Protein AF-A0A089P8Z4-F1 (afdb_monomer_lite)

Foldseek 3Di:
DDDPPFDDPVVLVVCLCVLCVVDDLVPDDPVLNVLQSQLSRVLVVVLVVVCVVCVVDDPVNSVVVSVCCSPPCSVVSSVVSVVVVVVVVVVVVVVVVVVVVVVVVVVVVVCVPPVVNVVVVVVVVVVVVVCVVVVVVVVVVVPPDDPPDPPPDDDDDD

Radius of gyration: 38.97 Å; chains: 1; bounding box: 58×36×131 Å

Secondary structure (DSSP, 8-state):
-PPTTPPPHHHHHHHHHHH-TT--STTS-HHHHHHHHHHHHHHHHHHHHHHHH-TT--HHHHHHHHHHHHHHTHHHHHHHHHHHHHHHHHHHHHHHHHHHHHHHHHHHHHHHH-HHHHHHHHHHHHHHHHHHHHHHHHHHHTT---------------

Structure (mmCIF, N/CA/C/O backbone):
data_AF-A0A089P8Z4-F1
#
_entry.id   AF-A0A089P8Z4-F1
#
loop_
_atom_site.group_PDB
_atom_site.id
_atom_site.type_symbol
_atom_site.label_atom_id
_atom_site.label_alt_id
_atom_site.label_comp_id
_atom_site.label_asym_id
_atom_site.label_entity_id
_atom_site.label_seq_id
_atom_site.pdbx_PDB_ins_code
_atom_site.Cartn_x
_atom_site.Cartn_y
_atom_site.Cartn_z
_atom_site.occupancy
_atom_site.B_iso_or_equiv
_atom_site.auth_seq_id
_atom_site.auth_comp_id
_atom_site.auth_asym_id
_atom_site.auth_atom_id
_atom_site.pdbx_PDB_model_num
ATOM 1 N N . MET A 1 1 ? -16.802 2.292 -7.473 1.00 45.25 1 MET A N 1
ATOM 2 C CA . MET A 1 1 ? -16.404 3.570 -8.102 1.00 45.25 1 MET A CA 1
ATOM 3 C C . MET A 1 1 ? -14.974 3.853 -7.678 1.00 45.25 1 MET A C 1
ATOM 5 O O . MET A 1 1 ? -14.709 3.781 -6.484 1.00 45.25 1 MET A O 1
ATOM 9 N N . ARG A 1 2 ? -14.054 4.045 -8.631 1.00 62.88 2 ARG A N 1
ATOM 10 C CA . ARG A 1 2 ? -12.659 4.405 -8.329 1.00 62.88 2 ARG A CA 1
ATOM 11 C C . ARG A 1 2 ? -12.591 5.798 -7.703 1.00 62.88 2 ARG A C 1
ATOM 13 O O . ARG A 1 2 ? -13.423 6.646 -8.014 1.00 62.88 2 ARG A O 1
ATOM 20 N N . GLU A 1 3 ? -11.625 6.010 -6.815 1.00 69.62 3 GLU A N 1
ATOM 21 C CA . GLU A 1 3 ? -11.351 7.330 -6.242 1.00 69.62 3 GLU A CA 1
ATOM 22 C C . GLU A 1 3 ? -10.819 8.276 -7.342 1.00 69.62 3 GLU A C 1
ATOM 24 O O . GLU A 1 3 ? -10.118 7.822 -8.255 1.00 69.62 3 GLU A O 1
ATOM 29 N N . PRO A 1 4 ? -11.132 9.584 -7.289 1.00 67.25 4 PRO A N 1
ATOM 30 C CA . PRO A 1 4 ? -10.600 10.552 -8.245 1.00 67.25 4 PRO A CA 1
ATOM 31 C C . PRO A 1 4 ? -9.063 10.535 -8.226 1.00 67.25 4 PRO A C 1
ATOM 33 O O . PRO A 1 4 ? -8.445 10.606 -7.164 1.00 67.25 4 PRO A O 1
ATOM 36 N N . GLY A 1 5 ? -8.446 10.416 -9.407 1.00 72.25 5 GLY A N 1
ATOM 37 C CA . GLY A 1 5 ? -6.988 10.334 -9.566 1.00 72.25 5 GLY A CA 1
ATOM 38 C C . GLY A 1 5 ? -6.403 8.916 -9.596 1.00 72.25 5 GLY A C 1
ATOM 39 O O . GLY A 1 5 ? -5.179 8.773 -9.563 1.00 72.25 5 GLY A O 1
ATOM 40 N N . GLN A 1 6 ? -7.226 7.863 -9.646 1.00 80.56 6 GLN A N 1
ATOM 41 C CA . GLN A 1 6 ? -6.757 6.506 -9.952 1.00 80.56 6 GLN A CA 1
ATOM 42 C C . GLN A 1 6 ? -6.582 6.296 -11.461 1.00 80.56 6 GLN A C 1
ATOM 44 O O . GLN A 1 6 ? -7.416 6.750 -12.245 1.00 80.56 6 GLN A O 1
ATOM 49 N N . LEU A 1 7 ? -5.520 5.589 -11.862 1.00 83.88 7 LEU A N 1
ATOM 50 C CA . LEU A 1 7 ? -5.338 5.202 -13.268 1.00 83.88 7 LEU A CA 1
ATOM 51 C C . LEU A 1 7 ? -6.398 4.171 -13.694 1.00 83.88 7 LEU A C 1
ATOM 53 O O . LEU A 1 7 ? -6.927 3.415 -12.872 1.00 83.88 7 LEU A O 1
ATOM 57 N N . GLY A 1 8 ? -6.712 4.144 -14.992 1.00 86.00 8 GLY A N 1
ATOM 58 C CA . GLY A 1 8 ? -7.634 3.163 -15.567 1.00 86.00 8 GLY A CA 1
ATOM 59 C C . GLY A 1 8 ? -7.088 1.733 -15.468 1.00 86.00 8 GLY A C 1
ATOM 60 O O . GLY A 1 8 ? -5.883 1.514 -15.597 1.00 86.00 8 GLY A O 1
ATOM 61 N N . GLU A 1 9 ? -7.969 0.745 -15.273 1.00 84.94 9 GLU A N 1
ATOM 62 C CA . GLU A 1 9 ? -7.572 -0.676 -15.179 1.00 84.94 9 GLU A CA 1
ATOM 63 C C . GLU A 1 9 ? -6.847 -1.161 -16.420 1.00 84.94 9 GLU A C 1
ATOM 65 O O . GLU A 1 9 ? -5.867 -1.889 -16.315 1.00 84.94 9 GLU A O 1
ATOM 70 N N . GLU A 1 10 ? -7.303 -0.730 -17.592 1.00 87.50 10 GLU A N 1
ATOM 71 C CA . GLU A 1 10 ? -6.698 -1.107 -18.864 1.00 87.50 10 GLU A CA 1
ATOM 72 C C . GLU A 1 10 ? -5.239 -0.651 -18.937 1.00 87.50 10 GLU A C 1
ATOM 74 O O . GLU A 1 10 ? -4.363 -1.434 -19.295 1.00 87.50 10 GLU A O 1
ATOM 79 N N . GLN A 1 11 ? -4.947 0.574 -18.492 1.00 89.12 11 GLN A N 1
ATOM 80 C CA . GLN A 1 11 ? -3.584 1.102 -18.467 1.00 89.12 11 GLN A CA 1
ATOM 81 C C . GLN A 1 11 ? -2.683 0.312 -17.510 1.00 89.12 11 GLN A C 1
ATOM 83 O O . GLN A 1 11 ? -1.522 0.052 -17.832 1.00 89.12 11 GLN A O 1
ATOM 88 N N . ILE A 1 12 ? -3.206 -0.098 -16.352 1.00 90.88 12 ILE A N 1
ATOM 89 C CA . ILE A 1 12 ? -2.470 -0.933 -15.395 1.00 90.88 12 ILE A CA 1
ATOM 90 C C . ILE A 1 12 ? -2.217 -2.316 -16.001 1.00 90.88 12 ILE A C 1
ATOM 92 O O . ILE A 1 12 ? -1.072 -2.767 -16.030 1.00 90.88 12 ILE A O 1
ATOM 96 N N . ASN A 1 13 ? -3.255 -2.948 -16.558 1.00 91.50 13 ASN A N 1
ATOM 97 C CA . ASN A 1 13 ? -3.189 -4.275 -17.168 1.00 91.50 13 ASN A CA 1
ATOM 98 C C . ASN A 1 13 ? -2.148 -4.333 -18.296 1.00 91.50 13 ASN A C 1
ATOM 100 O O . ASN A 1 13 ? -1.342 -5.262 -18.330 1.00 91.50 13 ASN A O 1
ATOM 104 N N . LEU A 1 14 ? -2.108 -3.312 -19.159 1.00 92.31 14 LEU A N 1
ATOM 105 C CA . LEU A 1 14 ? -1.127 -3.197 -20.244 1.00 92.31 14 LEU A CA 1
ATOM 106 C C . LEU A 1 14 ? 0.322 -3.099 -19.738 1.00 92.31 14 LEU A C 1
ATOM 108 O O . LEU A 1 14 ? 1.244 -3.542 -20.418 1.00 92.31 14 LEU A O 1
ATOM 112 N N . ASN A 1 15 ? 0.542 -2.544 -18.542 1.00 92.06 15 ASN A N 1
ATOM 113 C CA . ASN A 1 15 ? 1.879 -2.334 -17.977 1.00 92.06 15 ASN A CA 1
ATOM 114 C C . ASN A 1 15 ? 2.307 -3.413 -16.967 1.00 92.06 15 ASN A C 1
ATOM 116 O O . ASN A 1 15 ? 3.429 -3.366 -16.462 1.00 92.06 15 ASN A O 1
ATOM 120 N N . ARG A 1 16 ? 1.472 -4.422 -16.693 1.00 92.75 16 ARG A N 1
ATOM 121 C CA . ARG A 1 16 ? 1.796 -5.523 -15.767 1.00 92.75 16 ARG A CA 1
ATOM 122 C C . ARG A 1 16 ? 3.088 -6.246 -16.134 1.00 92.75 16 ARG A C 1
ATOM 124 O O . ARG A 1 16 ? 3.990 -6.356 -15.306 1.00 92.75 16 ARG A O 1
ATOM 131 N N . ALA A 1 17 ? 3.200 -6.673 -17.391 1.00 91.19 17 ALA A N 1
ATOM 132 C CA . ALA A 1 17 ? 4.363 -7.404 -17.896 1.00 91.19 17 ALA A CA 1
ATOM 133 C C . ALA A 1 17 ? 5.646 -6.552 -17.926 1.00 91.19 17 ALA A C 1
ATOM 135 O O . ALA A 1 17 ? 6.745 -7.093 -17.888 1.00 91.19 17 ALA A O 1
ATOM 136 N N . ARG A 1 18 ? 5.519 -5.218 -17.948 1.00 90.69 18 ARG A N 1
ATOM 137 C CA . ARG A 1 18 ? 6.652 -4.282 -17.951 1.00 90.69 18 ARG A CA 1
ATOM 138 C C . ARG A 1 18 ? 7.357 -4.222 -16.593 1.00 90.69 18 ARG A C 1
ATOM 140 O O . ARG A 1 18 ? 8.581 -4.195 -16.541 1.00 90.69 18 ARG A O 1
ATOM 147 N N . PHE A 1 19 ? 6.593 -4.236 -15.496 1.00 91.12 19 PHE A N 1
ATOM 148 C CA . PHE A 1 19 ? 7.133 -4.143 -14.129 1.00 91.12 19 PHE A CA 1
ATOM 149 C C . PHE A 1 19 ? 7.248 -5.496 -13.410 1.00 91.12 19 PHE A C 1
ATOM 151 O O . PHE A 1 19 ? 8.066 -5.645 -12.497 1.00 91.12 19 PHE A O 1
ATOM 158 N N . TYR A 1 20 ? 6.445 -6.484 -13.811 1.00 93.19 20 TYR A N 1
ATOM 159 C CA . TYR A 1 20 ? 6.427 -7.845 -13.267 1.00 93.19 20 TYR A CA 1
ATOM 160 C C . TYR A 1 20 ? 6.484 -8.893 -14.394 1.00 93.19 20 TYR A C 1
ATOM 162 O O . TYR A 1 20 ? 5.538 -9.671 -14.547 1.00 93.19 20 TYR A O 1
ATOM 170 N N . PRO A 1 21 ? 7.558 -8.919 -15.205 1.00 91.94 21 PRO A N 1
ATOM 171 C CA . PRO A 1 21 ? 7.718 -9.924 -16.257 1.00 91.94 21 PRO A CA 1
ATOM 172 C C . PRO A 1 21 ? 7.859 -11.345 -15.700 1.00 91.94 21 PRO A C 1
ATOM 174 O O . PRO A 1 21 ? 7.514 -12.310 -16.370 1.00 91.94 21 PRO A O 1
ATOM 177 N N . GLU A 1 22 ? 8.362 -11.487 -14.474 1.00 90.88 22 GLU A N 1
ATOM 178 C CA . GLU A 1 22 ? 8.610 -12.784 -13.841 1.00 90.88 22 GLU A CA 1
ATOM 179 C C . GLU A 1 22 ? 7.360 -13.444 -13.240 1.00 90.88 22 GLU A C 1
ATOM 181 O O . GLU A 1 22 ? 7.449 -14.530 -12.671 1.00 90.88 22 GLU A O 1
ATOM 186 N N . LEU A 1 23 ? 6.208 -12.774 -13.303 1.00 92.00 23 LEU A N 1
ATOM 187 C CA . LEU A 1 23 ? 5.019 -13.142 -12.552 1.00 92.00 23 LEU A CA 1
ATOM 188 C C . LEU A 1 23 ? 3.906 -13.648 -13.466 1.00 92.00 23 LEU A C 1
ATOM 190 O O . LEU A 1 23 ? 3.476 -12.943 -14.378 1.00 92.00 23 LEU A O 1
ATOM 194 N N . ASP A 1 24 ? 3.360 -14.820 -13.147 1.00 92.69 24 ASP A N 1
ATOM 195 C CA . ASP A 1 24 ? 2.106 -15.267 -13.744 1.00 92.69 24 ASP A CA 1
ATOM 196 C C . ASP A 1 24 ? 0.916 -14.684 -12.971 1.00 92.69 24 ASP A C 1
ATOM 198 O O . ASP A 1 24 ? 0.658 -15.021 -11.814 1.00 92.69 24 ASP A O 1
ATOM 202 N N . TRP A 1 25 ? 0.192 -13.780 -13.625 1.00 90.31 25 TRP A N 1
ATOM 203 C CA . TRP A 1 25 ? -0.924 -13.047 -13.036 1.00 90.31 25 TRP A CA 1
ATOM 204 C C . TRP A 1 25 ? -2.175 -13.900 -12.817 1.00 90.31 25 TRP A C 1
ATOM 206 O O . TRP A 1 25 ? -3.025 -13.523 -12.008 1.00 90.31 25 TRP A O 1
ATOM 216 N N . THR A 1 26 ? -2.286 -15.040 -13.502 1.00 89.62 26 THR A N 1
ATOM 217 C CA . THR A 1 26 ? -3.450 -15.932 -13.406 1.00 89.62 26 THR A CA 1
ATOM 218 C C . THR A 1 26 ? -3.462 -16.733 -12.104 1.00 89.62 26 THR A C 1
ATOM 220 O O . THR A 1 26 ? -4.529 -16.971 -11.542 1.00 89.62 26 THR A O 1
ATOM 223 N N . PHE A 1 27 ? -2.284 -17.065 -11.568 1.00 91.44 27 PHE A N 1
ATOM 224 C CA . PHE A 1 27 ? -2.133 -17.841 -10.331 1.00 91.44 27 PHE A CA 1
ATOM 225 C C . PHE A 1 27 ? -2.048 -16.982 -9.059 1.00 91.44 27 PHE A C 1
ATOM 227 O O . PHE A 1 27 ? -1.879 -17.510 -7.959 1.00 91.44 27 PHE A O 1
ATOM 234 N N . LEU A 1 28 ? -2.164 -15.656 -9.172 1.00 92.31 28 LEU A N 1
ATOM 235 C CA . LEU A 1 28 ? -2.110 -14.764 -8.015 1.00 92.31 28 LEU A CA 1
ATOM 236 C C . LEU A 1 28 ? -3.405 -14.777 -7.217 1.00 92.31 28 LEU A C 1
ATOM 238 O O . LEU A 1 28 ? -4.493 -14.630 -7.777 1.00 92.31 28 LEU A O 1
ATOM 242 N N . ARG A 1 29 ? -3.261 -14.790 -5.889 1.00 94.62 29 ARG A N 1
ATOM 243 C CA . ARG A 1 29 ? -4.351 -14.459 -4.964 1.00 94.62 29 ARG A CA 1
ATOM 244 C C . ARG A 1 29 ? -4.843 -13.038 -5.228 1.00 94.62 29 ARG A C 1
ATOM 246 O O . ARG A 1 29 ? -4.035 -12.150 -5.505 1.00 94.62 29 ARG A O 1
ATOM 253 N N . ASP A 1 30 ? -6.142 -12.809 -5.079 1.00 91.81 30 ASP A N 1
ATOM 254 C CA . ASP A 1 30 ? -6.750 -11.509 -5.383 1.00 91.81 30 ASP A CA 1
ATOM 255 C C . ASP A 1 30 ? -6.146 -10.371 -4.546 1.00 91.81 30 ASP A C 1
ATOM 257 O O . ASP A 1 30 ? -5.850 -9.305 -5.078 1.00 91.81 30 ASP A O 1
ATOM 261 N N . GLU A 1 31 ? -5.856 -10.611 -3.263 1.00 90.19 31 GLU A N 1
ATOM 262 C CA . GLU A 1 31 ? -5.201 -9.621 -2.395 1.00 90.19 31 GLU A CA 1
ATOM 263 C C . GLU A 1 31 ? -3.811 -9.220 -2.908 1.00 90.19 31 GLU A C 1
ATOM 265 O O . GLU A 1 31 ? -3.479 -8.035 -2.979 1.00 90.19 31 GLU A O 1
ATOM 270 N N . GLU A 1 32 ? -2.997 -10.199 -3.312 1.00 93.31 32 GLU A N 1
ATOM 271 C CA . GLU A 1 32 ? -1.667 -9.937 -3.866 1.00 93.31 32 GLU A CA 1
ATOM 272 C C . GLU A 1 32 ? -1.749 -9.230 -5.214 1.00 93.31 32 GLU A C 1
ATOM 274 O O . GLU A 1 32 ? -0.946 -8.340 -5.495 1.00 93.31 32 GLU A O 1
ATOM 279 N N . ARG A 1 33 ? -2.724 -9.614 -6.041 1.00 93.38 33 ARG A N 1
ATOM 280 C CA . ARG A 1 33 ? -2.970 -9.005 -7.346 1.00 93.38 33 ARG A CA 1
ATOM 281 C C . ARG A 1 33 ? -3.308 -7.528 -7.197 1.00 93.38 33 ARG A C 1
ATOM 283 O O . ARG A 1 33 ? -2.678 -6.705 -7.849 1.00 93.38 33 ARG A O 1
ATOM 290 N N . VAL A 1 34 ? -4.209 -7.188 -6.274 1.00 92.38 34 VAL A N 1
ATOM 291 C CA . VAL A 1 34 ? -4.594 -5.798 -5.985 1.00 92.38 34 VAL A CA 1
ATOM 292 C C . VAL A 1 34 ? -3.404 -4.979 -5.487 1.00 92.38 34 VAL A C 1
ATOM 294 O O . VAL A 1 34 ? -3.224 -3.840 -5.916 1.00 92.38 34 VAL A O 1
ATOM 297 N N . ILE A 1 35 ? -2.558 -5.541 -4.615 1.00 93.81 35 ILE A N 1
ATOM 298 C CA . ILE A 1 35 ? -1.350 -4.849 -4.136 1.00 93.81 35 ILE A CA 1
ATOM 299 C C . ILE A 1 35 ? -0.374 -4.595 -5.288 1.00 93.81 35 ILE A C 1
ATOM 301 O O . ILE A 1 35 ? 0.164 -3.493 -5.395 1.00 93.81 35 ILE A O 1
ATOM 305 N N . LYS A 1 36 ? -0.150 -5.587 -6.155 1.00 94.31 36 LYS A N 1
ATOM 306 C CA . LYS A 1 36 ? 0.774 -5.469 -7.292 1.00 94.31 36 LYS A CA 1
ATOM 307 C C . LYS A 1 36 ? 0.242 -4.529 -8.372 1.00 94.31 36 LYS A C 1
ATOM 309 O O . LYS A 1 36 ? 1.011 -3.721 -8.881 1.00 94.31 36 LYS A O 1
ATOM 314 N N . ASP A 1 37 ? -1.057 -4.546 -8.656 1.00 94.38 37 ASP A N 1
ATOM 315 C CA . ASP A 1 37 ? -1.704 -3.583 -9.555 1.00 94.38 37 ASP A CA 1
ATOM 316 C C . ASP A 1 37 ? -1.572 -2.149 -9.035 1.00 94.38 37 ASP A C 1
ATOM 318 O O . ASP A 1 37 ? -1.170 -1.246 -9.768 1.00 94.38 37 ASP A O 1
ATOM 322 N N . ALA A 1 38 ? -1.824 -1.937 -7.743 1.00 93.44 38 ALA A N 1
ATOM 323 C CA . ALA A 1 38 ? -1.618 -0.638 -7.114 1.00 93.44 38 ALA A CA 1
ATOM 324 C C . ALA A 1 38 ? -0.130 -0.239 -7.060 1.00 93.44 38 ALA A C 1
ATOM 326 O O . ALA A 1 38 ? 0.194 0.945 -7.140 1.00 93.44 38 ALA A O 1
ATOM 327 N N . ALA A 1 39 ? 0.799 -1.195 -6.969 1.00 94.69 39 ALA A N 1
ATOM 328 C CA . ALA A 1 39 ? 2.227 -0.909 -7.089 1.00 94.69 39 ALA A CA 1
ATOM 329 C C . ALA A 1 39 ? 2.595 -0.464 -8.515 1.00 94.69 39 ALA A C 1
ATOM 331 O O . ALA A 1 39 ? 3.314 0.523 -8.662 1.00 94.69 39 ALA A O 1
ATOM 332 N N . VAL A 1 40 ? 2.061 -1.117 -9.556 1.00 94.75 40 VAL A N 1
ATOM 333 C CA . VAL A 1 40 ? 2.197 -0.685 -10.964 1.00 94.75 40 VAL A CA 1
ATOM 334 C C . VAL A 1 40 ? 1.651 0.729 -11.154 1.00 94.75 40 VAL A C 1
ATOM 336 O O . VAL A 1 40 ? 2.313 1.569 -11.761 1.00 94.75 40 VAL A O 1
ATOM 339 N N . GLU A 1 41 ? 0.488 1.033 -10.580 1.00 94.25 41 GLU A N 1
ATOM 340 C CA . GLU A 1 41 ? -0.072 2.384 -10.603 1.00 94.25 41 GLU A CA 1
ATOM 341 C C . GLU A 1 41 ? 0.889 3.413 -9.980 1.00 94.25 41 GLU A C 1
ATOM 343 O O . GLU A 1 41 ? 1.112 4.485 -10.545 1.00 94.25 41 GLU A O 1
ATOM 348 N N . MET A 1 42 ? 1.517 3.076 -8.849 1.00 93.44 42 MET A N 1
ATOM 349 C CA . MET A 1 42 ? 2.507 3.942 -8.201 1.00 93.44 42 MET A CA 1
ATOM 350 C C . MET A 1 42 ? 3.766 4.148 -9.040 1.00 93.44 42 MET A C 1
ATOM 352 O O . MET A 1 42 ? 4.297 5.260 -9.070 1.00 93.44 42 MET A O 1
ATOM 356 N N . PHE A 1 43 ? 4.233 3.117 -9.743 1.00 93.81 43 PHE A N 1
ATOM 357 C CA . PHE A 1 43 ? 5.345 3.245 -10.682 1.00 93.81 43 PHE A CA 1
ATOM 358 C C . PHE A 1 43 ? 5.025 4.232 -11.802 1.00 93.81 43 PHE A C 1
ATOM 360 O O . PHE A 1 43 ? 5.796 5.162 -12.033 1.00 93.81 43 PHE A O 1
ATOM 367 N N . LEU A 1 44 ? 3.870 4.067 -12.451 1.00 93.62 44 LEU A N 1
ATOM 368 C CA . LEU A 1 44 ? 3.436 4.934 -13.546 1.00 93.62 44 LEU A CA 1
ATOM 369 C C . LEU A 1 44 ? 3.303 6.389 -13.089 1.00 93.62 44 LEU A C 1
ATOM 371 O O . LEU A 1 44 ? 3.876 7.279 -13.714 1.00 93.62 44 LEU A O 1
ATOM 375 N N . LYS A 1 45 ? 2.655 6.621 -11.943 1.00 93.06 45 LYS A N 1
ATOM 376 C CA . LYS A 1 45 ? 2.535 7.958 -11.342 1.00 93.06 45 LYS A CA 1
ATOM 377 C C . LYS A 1 45 ? 3.888 8.574 -11.015 1.00 93.06 45 LYS A C 1
ATOM 379 O O . LYS A 1 45 ? 4.092 9.768 -11.208 1.00 93.06 45 LYS A O 1
ATOM 384 N N . THR A 1 46 ? 4.829 7.771 -10.523 1.00 93.75 46 THR A N 1
ATOM 385 C CA . THR A 1 46 ? 6.172 8.266 -10.204 1.00 93.75 46 THR A CA 1
ATOM 386 C C . THR A 1 46 ? 6.927 8.661 -11.473 1.00 93.75 46 THR A C 1
ATOM 388 O O . THR A 1 46 ? 7.597 9.690 -11.477 1.00 93.75 46 THR A O 1
ATOM 391 N N . LEU A 1 47 ? 6.808 7.891 -12.558 1.00 92.94 47 LEU A N 1
ATOM 392 C CA . LEU A 1 47 ? 7.426 8.233 -13.843 1.00 92.94 47 LEU A CA 1
ATOM 393 C C . LEU A 1 47 ? 6.818 9.495 -14.458 1.00 92.94 47 LEU A C 1
ATOM 395 O O . LEU A 1 47 ? 7.563 10.353 -14.924 1.00 92.94 47 LEU A O 1
ATOM 399 N N . GLU A 1 48 ? 5.494 9.640 -14.408 1.00 92.06 48 GLU A N 1
ATOM 400 C CA . GLU A 1 48 ? 4.794 10.852 -14.845 1.00 92.06 48 GLU A CA 1
ATOM 401 C C . GLU A 1 48 ? 5.265 12.082 -14.053 1.00 92.06 48 GLU A C 1
ATOM 403 O O . GLU A 1 48 ? 5.588 13.122 -14.632 1.00 92.06 48 GLU A O 1
ATOM 408 N N . LEU A 1 49 ? 5.413 11.940 -12.733 1.00 93.81 49 LEU A N 1
ATOM 409 C CA . LEU A 1 49 ? 5.913 12.999 -11.860 1.00 93.81 49 LEU A CA 1
ATOM 410 C C . LEU A 1 49 ? 7.355 13.398 -12.209 1.00 93.81 49 LEU A C 1
ATOM 412 O O . LEU A 1 49 ? 7.658 14.582 -12.338 1.00 93.81 49 LEU A O 1
ATOM 416 N N . ILE A 1 50 ? 8.242 12.417 -12.404 1.00 92.81 50 ILE A N 1
ATOM 417 C CA . ILE A 1 50 ? 9.636 12.661 -12.804 1.00 92.81 50 ILE A CA 1
ATOM 418 C C . ILE A 1 50 ? 9.689 13.365 -14.161 1.00 92.81 50 ILE A C 1
ATOM 420 O O . ILE A 1 50 ? 10.416 14.346 -14.304 1.00 92.81 50 ILE A O 1
ATOM 424 N N . SER A 1 51 ? 8.895 12.908 -15.132 1.00 90.44 51 SER A N 1
ATOM 425 C CA . SER A 1 51 ? 8.808 13.536 -16.452 1.00 90.44 51 SER A CA 1
ATOM 426 C C . SER A 1 51 ? 8.311 14.980 -16.366 1.00 90.44 51 SER A C 1
ATOM 428 O O . SER A 1 51 ? 8.780 15.831 -17.117 1.00 90.44 51 SER A O 1
ATOM 430 N N . THR A 1 52 ? 7.391 15.267 -15.443 1.00 93.25 52 THR A N 1
ATOM 431 C CA . THR A 1 52 ? 6.842 16.614 -15.232 1.00 93.25 52 THR A CA 1
ATOM 432 C C . THR A 1 52 ? 7.886 17.563 -14.638 1.00 93.25 52 THR A C 1
ATOM 434 O O . THR A 1 52 ? 8.001 18.705 -15.075 1.00 93.25 52 THR A O 1
ATOM 437 N N . PHE A 1 53 ? 8.677 17.104 -13.662 1.00 94.44 53 PHE A N 1
ATOM 438 C CA . PHE A 1 53 ? 9.692 17.938 -13.001 1.00 94.44 53 PHE A CA 1
ATOM 439 C C . PHE A 1 53 ? 11.016 18.049 -13.764 1.00 94.44 53 PHE A C 1
ATOM 441 O O . PHE A 1 53 ? 11.798 18.964 -13.506 1.00 94.44 53 PHE A O 1
ATOM 448 N N . HIS A 1 54 ? 11.279 17.146 -14.707 1.00 92.56 54 HIS A N 1
ATOM 449 C CA . HIS A 1 54 ? 12.513 17.122 -15.487 1.00 92.56 54 HIS A CA 1
ATOM 450 C C . HIS A 1 54 ? 12.213 17.027 -16.993 1.00 92.56 54 HIS A C 1
ATOM 452 O O . HIS A 1 54 ? 12.520 16.010 -17.621 1.00 92.56 54 HIS A O 1
ATOM 458 N N . PRO A 1 55 ? 11.667 18.095 -17.607 1.00 90.38 55 PRO A N 1
ATOM 459 C CA . PRO A 1 55 ? 11.238 18.082 -19.011 1.00 90.38 55 PRO A CA 1
ATOM 460 C C . PRO A 1 55 ? 12.390 17.898 -20.012 1.00 90.38 55 PRO A C 1
ATOM 462 O O . PRO A 1 55 ? 12.160 17.566 -21.169 1.00 90.38 55 PRO A O 1
ATOM 465 N N . HIS A 1 56 ? 13.638 18.102 -19.583 1.00 92.25 56 HIS A N 1
ATOM 466 C CA . HIS A 1 56 ? 14.832 17.932 -20.415 1.00 92.25 56 HIS A CA 1
ATOM 467 C C . HIS A 1 56 ? 15.361 16.487 -20.453 1.00 92.25 56 HIS A C 1
ATOM 469 O O . HIS A 1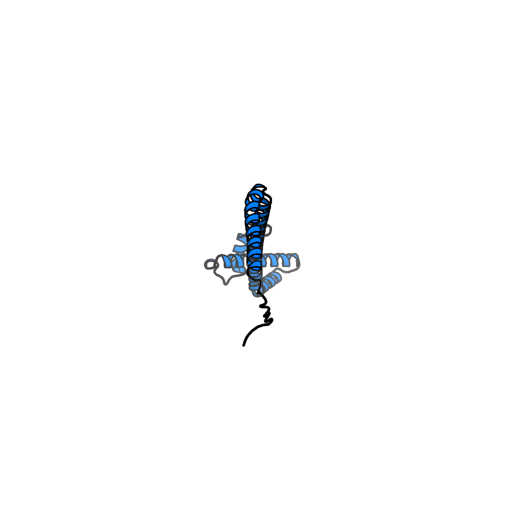 56 ? 16.359 16.224 -21.124 1.00 92.25 56 HIS A O 1
ATOM 475 N N . LEU A 1 57 ? 14.739 15.551 -19.722 1.00 90.00 57 LEU A N 1
ATOM 476 C CA . LEU A 1 57 ? 15.128 14.141 -19.756 1.00 90.00 57 LEU A CA 1
ATOM 477 C C . LEU A 1 57 ? 14.899 13.560 -21.151 1.00 90.00 57 LEU A C 1
ATOM 479 O O . LEU A 1 57 ? 13.796 13.591 -21.693 1.00 90.00 57 LEU A O 1
ATOM 483 N N . THR A 1 58 ? 15.943 12.956 -21.711 1.00 91.88 58 THR A N 1
ATOM 484 C CA . THR A 1 58 ? 15.809 12.182 -22.948 1.00 91.88 58 THR A CA 1
ATOM 485 C C . THR A 1 58 ? 15.047 10.884 -22.663 1.00 91.88 58 THR A C 1
ATOM 487 O O . THR A 1 58 ? 15.202 10.296 -21.591 1.00 91.88 58 THR A O 1
ATOM 490 N N . ALA A 1 59 ? 14.289 10.369 -23.637 1.00 89.12 59 ALA A N 1
ATOM 491 C CA . ALA A 1 59 ? 13.539 9.114 -23.498 1.00 89.12 59 ALA A CA 1
ATOM 492 C C . ALA A 1 59 ? 14.405 7.939 -22.993 1.00 89.12 59 ALA A C 1
ATOM 494 O O . ALA A 1 59 ? 13.974 7.173 -22.135 1.00 89.12 59 ALA A O 1
ATOM 495 N N . GLY A 1 60 ? 15.661 7.838 -23.447 1.00 92.31 60 GLY A N 1
ATOM 496 C CA . GLY A 1 60 ? 16.605 6.822 -22.965 1.00 92.31 60 GLY A CA 1
ATOM 497 C C . GLY A 1 60 ? 16.962 6.958 -21.479 1.00 92.31 60 GLY A C 1
ATOM 498 O O . GLY A 1 60 ? 17.078 5.957 -20.778 1.00 92.31 60 GLY A O 1
ATOM 499 N N . GLN A 1 61 ? 17.073 8.186 -20.965 1.00 92.62 61 GLN A N 1
ATOM 500 C CA . GLN A 1 61 ? 17.320 8.422 -19.539 1.00 92.62 61 GLN A CA 1
ATOM 501 C C . GLN A 1 61 ? 16.096 8.049 -18.698 1.00 92.62 61 GLN A C 1
ATOM 503 O O . GLN A 1 61 ? 16.245 7.492 -17.613 1.00 92.62 61 GLN A O 1
ATOM 508 N N . LEU A 1 62 ? 14.889 8.309 -19.208 1.00 92.88 62 LEU A N 1
ATOM 509 C CA . LEU A 1 62 ? 13.650 7.929 -18.532 1.00 92.88 62 LEU A CA 1
ATOM 510 C C . LEU A 1 62 ? 13.490 6.402 -18.452 1.00 92.88 62 LEU A C 1
ATOM 512 O O . LEU A 1 62 ? 13.127 5.888 -17.395 1.00 92.88 62 LEU A O 1
ATOM 516 N N . LEU A 1 63 ? 13.838 5.676 -19.519 1.00 92.12 63 LEU A N 1
ATOM 517 C CA . LEU A 1 63 ? 13.871 4.207 -19.521 1.00 92.12 63 LEU A CA 1
ATOM 518 C C . LEU A 1 63 ? 14.880 3.647 -18.509 1.00 92.12 63 LEU A C 1
ATOM 520 O O . LEU A 1 63 ? 14.602 2.667 -17.819 1.00 92.12 63 LEU A O 1
ATOM 524 N N . GLU A 1 64 ? 16.044 4.283 -18.374 1.00 94.00 64 GLU A N 1
ATOM 525 C CA . GLU A 1 64 ? 17.039 3.881 -17.377 1.00 94.00 64 GLU A CA 1
ATOM 526 C C . GLU A 1 64 ? 16.525 4.102 -15.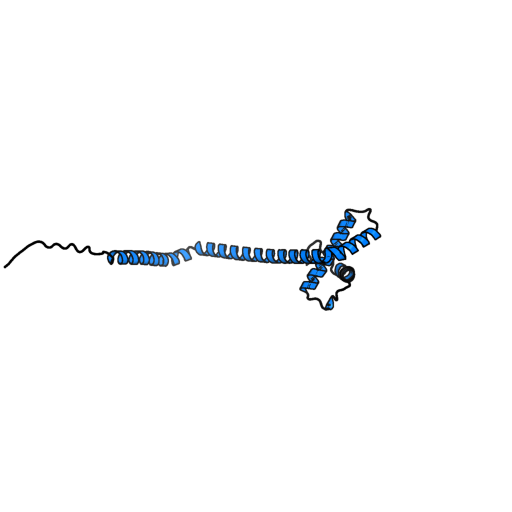946 1.00 94.00 64 GLU A C 1
ATOM 528 O O . GLU A 1 64 ? 16.695 3.248 -15.071 1.00 94.00 64 GLU A O 1
ATOM 533 N N . VAL A 1 65 ? 15.857 5.234 -15.699 1.00 93.25 65 VAL A N 1
ATOM 534 C CA . VAL A 1 65 ? 15.216 5.536 -14.410 1.00 93.25 65 VAL A CA 1
ATOM 535 C C . VAL A 1 65 ? 14.140 4.509 -14.095 1.00 93.25 65 VAL A C 1
ATOM 537 O O . VAL A 1 65 ? 14.128 3.964 -12.993 1.00 93.25 65 VAL A O 1
ATOM 540 N N . GLU A 1 66 ? 13.271 4.209 -15.054 1.00 93.38 66 GLU A N 1
ATOM 541 C CA . GLU A 1 66 ? 12.252 3.178 -14.922 1.00 93.38 66 GLU A CA 1
ATOM 542 C C . GLU A 1 66 ? 12.865 1.826 -14.567 1.00 93.38 66 GLU A C 1
ATOM 544 O O . GLU A 1 66 ? 12.457 1.221 -13.576 1.00 93.38 66 GLU A O 1
ATOM 549 N N . ARG A 1 67 ? 13.874 1.370 -15.315 1.00 92.56 67 ARG A N 1
ATOM 550 C CA . ARG A 1 67 ? 14.556 0.100 -15.049 1.00 92.56 67 ARG A CA 1
ATOM 551 C C . ARG A 1 67 ? 15.131 0.074 -13.635 1.00 92.56 67 ARG A C 1
ATOM 553 O O . ARG A 1 67 ? 14.918 -0.883 -12.888 1.00 92.56 67 ARG A O 1
ATOM 560 N N . LYS A 1 68 ? 15.835 1.136 -13.231 1.00 94.00 68 LYS A N 1
ATOM 561 C CA . LYS A 1 68 ? 16.389 1.258 -11.873 1.00 94.00 68 LYS A CA 1
ATOM 562 C C . LYS A 1 68 ? 15.294 1.245 -10.815 1.00 94.00 68 LYS A C 1
ATOM 564 O O . LYS A 1 68 ? 15.467 0.635 -9.758 1.00 94.00 68 LYS A O 1
ATOM 569 N N . MET A 1 69 ? 14.165 1.886 -11.084 1.00 92.62 69 MET A N 1
ATOM 570 C CA . MET A 1 69 ? 13.027 1.928 -10.177 1.00 92.62 69 MET A CA 1
ATOM 571 C C . MET A 1 69 ? 12.375 0.547 -10.051 1.00 92.62 69 MET A C 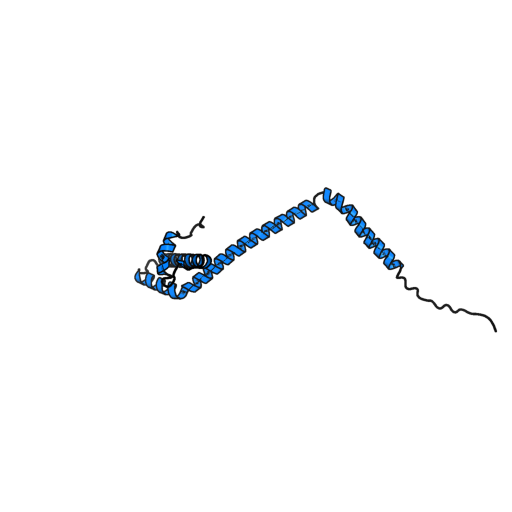1
ATOM 573 O O . MET A 1 69 ? 12.160 0.084 -8.931 1.00 92.62 69 MET A O 1
ATOM 577 N N . ALA A 1 70 ? 12.124 -0.137 -11.168 1.00 89.50 70 ALA A N 1
ATOM 578 C CA . ALA A 1 70 ? 11.537 -1.474 -11.213 1.00 89.50 70 ALA A CA 1
ATOM 579 C C . ALA A 1 70 ? 12.385 -2.505 -10.453 1.00 89.50 70 ALA A C 1
ATOM 581 O O . ALA A 1 70 ? 11.845 -3.402 -9.816 1.00 89.50 70 ALA A O 1
ATOM 582 N N . VAL A 1 71 ? 13.711 -2.353 -10.438 1.00 90.00 71 VAL A N 1
ATOM 583 C CA . VAL A 1 71 ? 14.594 -3.244 -9.671 1.00 90.00 71 VAL A CA 1
ATOM 584 C C . VAL A 1 71 ? 14.662 -2.847 -8.193 1.00 90.00 71 VAL A C 1
ATOM 586 O O . VAL A 1 71 ? 14.502 -3.686 -7.309 1.00 90.00 71 VAL A O 1
ATOM 589 N N . THR A 1 72 ? 14.893 -1.568 -7.890 1.00 92.56 72 THR A N 1
ATOM 590 C CA . THR A 1 72 ? 15.232 -1.139 -6.518 1.00 92.56 72 THR A CA 1
ATOM 591 C C . THR A 1 72 ? 14.022 -0.767 -5.661 1.00 92.56 72 THR A C 1
ATOM 593 O O . THR A 1 72 ? 14.052 -0.925 -4.438 1.00 92.56 72 THR A O 1
ATOM 596 N N . LYS A 1 73 ? 12.945 -0.255 -6.267 1.00 93.06 73 LYS A N 1
ATOM 597 C CA . LYS A 1 73 ? 11.787 0.312 -5.554 1.00 93.06 73 LYS A CA 1
ATOM 598 C C . LYS A 1 73 ? 10.555 -0.578 -5.548 1.00 93.06 73 LYS A C 1
ATOM 600 O O . LYS A 1 73 ? 9.685 -0.342 -4.719 1.00 93.06 73 LYS A O 1
ATOM 605 N N . LYS A 1 74 ? 10.512 -1.644 -6.344 1.00 92.81 74 LYS A N 1
ATOM 606 C CA . LYS A 1 74 ? 9.382 -2.591 -6.430 1.00 92.81 74 LYS A CA 1
ATOM 607 C C . LYS A 1 74 ? 8.838 -3.054 -5.089 1.00 92.81 74 LYS A C 1
ATOM 609 O O . LYS A 1 74 ? 7.718 -2.712 -4.723 1.00 92.81 74 LYS A O 1
ATOM 614 N N . LYS A 1 75 ? 9.679 -3.688 -4.274 1.00 93.31 75 LYS A N 1
ATOM 615 C CA . LYS A 1 75 ? 9.290 -4.146 -2.930 1.00 93.31 75 LYS A CA 1
ATOM 616 C C . LYS A 1 75 ? 8.936 -2.998 -1.979 1.00 93.31 75 LYS A C 1
ATOM 618 O O . LYS A 1 75 ? 8.174 -3.177 -1.031 1.00 93.31 75 LYS A O 1
ATOM 623 N N . SER A 1 76 ? 9.513 -1.818 -2.200 1.00 93.69 76 SER A N 1
ATOM 624 C CA . SER A 1 76 ? 9.226 -0.637 -1.382 1.00 93.69 76 SER A CA 1
ATOM 625 C C . SER A 1 76 ? 7.835 -0.090 -1.689 1.00 93.69 76 SER A C 1
ATOM 627 O O . SER A 1 76 ? 7.098 0.228 -0.757 1.00 93.69 76 SER A O 1
ATOM 629 N N . PHE A 1 77 ? 7.457 -0.037 -2.968 1.00 94.50 77 PHE A N 1
ATOM 630 C CA . PHE A 1 77 ? 6.118 0.358 -3.384 1.00 94.50 77 PHE A CA 1
ATOM 631 C C . PHE A 1 77 ? 5.067 -0.648 -2.941 1.00 94.50 77 PHE A C 1
ATOM 633 O O . PHE A 1 77 ? 4.083 -0.224 -2.352 1.00 94.50 77 PHE A O 1
ATOM 640 N N . GLU A 1 78 ? 5.303 -1.953 -3.085 1.00 95.06 78 GLU A N 1
ATOM 641 C CA . GLU A 1 78 ? 4.382 -2.977 -2.567 1.00 95.06 78 GLU A CA 1
ATOM 642 C C . GLU A 1 78 ? 4.106 -2.796 -1.069 1.00 95.06 78 GLU A C 1
ATOM 644 O O . GLU A 1 78 ? 2.955 -2.688 -0.653 1.00 95.06 78 GLU A O 1
ATOM 649 N N . ARG A 1 79 ? 5.162 -2.662 -0.254 1.00 96.19 79 ARG A N 1
ATOM 650 C CA . ARG A 1 79 ? 5.027 -2.428 1.195 1.00 96.19 79 ARG A CA 1
ATOM 651 C C . ARG A 1 79 ? 4.301 -1.127 1.513 1.00 96.19 79 ARG A C 1
ATOM 653 O O . ARG A 1 79 ? 3.552 -1.051 2.487 1.00 96.19 79 ARG A O 1
ATOM 660 N N . TRP A 1 80 ? 4.561 -0.078 0.738 1.00 95.50 80 TRP A N 1
ATOM 661 C CA . TRP A 1 80 ? 3.908 1.213 0.922 1.00 95.50 80 TRP A CA 1
ATOM 662 C C . TRP A 1 80 ? 2.416 1.133 0.587 1.00 95.50 80 TRP A C 1
ATOM 664 O O . TRP A 1 80 ? 1.593 1.597 1.377 1.00 95.50 80 TRP A O 1
ATOM 674 N N . VAL A 1 81 ? 2.070 0.482 -0.523 1.00 95.06 81 VAL A N 1
ATOM 675 C CA . VAL A 1 81 ? 0.694 0.235 -0.963 1.00 95.06 81 VAL A CA 1
ATOM 676 C C . VAL A 1 81 ? -0.052 -0.608 0.069 1.00 95.06 81 VAL A C 1
ATOM 678 O O . VAL A 1 81 ? -1.118 -0.207 0.532 1.00 95.06 81 VAL A O 1
ATOM 681 N N . GLU A 1 82 ? 0.537 -1.715 0.519 1.00 95.25 82 GLU A N 1
ATOM 682 C CA . GLU A 1 82 ? -0.036 -2.577 1.556 1.00 95.25 82 GLU A CA 1
ATOM 683 C C . GLU A 1 82 ? -0.305 -1.789 2.850 1.00 95.25 82 GLU A C 1
ATOM 685 O O . GLU A 1 82 ? -1.394 -1.846 3.430 1.00 95.25 82 GLU A O 1
ATOM 690 N N . LYS A 1 83 ? 0.665 -0.973 3.286 1.00 95.44 83 LYS A N 1
ATOM 691 C CA . LYS A 1 83 ? 0.510 -0.109 4.462 1.00 95.44 83 LYS A CA 1
ATOM 692 C C . LYS A 1 83 ? -0.592 0.934 4.259 1.00 95.44 83 LYS A C 1
ATOM 694 O O . LYS A 1 83 ? -1.319 1.223 5.211 1.00 95.44 83 LYS A O 1
ATOM 699 N N . SER A 1 84 ? -0.718 1.492 3.057 1.00 92.94 84 SER A N 1
ATOM 700 C CA . SER A 1 84 ? -1.760 2.458 2.701 1.00 92.94 84 SER A CA 1
ATOM 701 C C . SER A 1 84 ? -3.152 1.826 2.768 1.00 92.94 84 SER A C 1
ATOM 703 O O . SER A 1 84 ? -4.029 2.351 3.459 1.00 92.94 84 SER A O 1
ATOM 705 N N . PHE A 1 85 ? -3.340 0.645 2.172 1.00 91.81 85 PHE A N 1
ATOM 706 C CA . PHE A 1 85 ? -4.604 -0.090 2.248 1.00 91.81 85 PHE A CA 1
ATOM 707 C C . PHE A 1 85 ? -4.960 -0.480 3.678 1.00 91.81 85 PHE A C 1
ATOM 709 O O . PHE A 1 85 ? -6.068 -0.196 4.135 1.00 91.81 85 PHE A O 1
ATOM 716 N N . ARG A 1 86 ? -4.003 -1.025 4.438 1.00 93.69 86 ARG A N 1
ATOM 717 C CA . ARG A 1 86 ? -4.212 -1.338 5.858 1.00 93.69 86 ARG A CA 1
ATOM 718 C C . ARG A 1 86 ? -4.614 -0.098 6.655 1.00 93.69 86 ARG A C 1
ATOM 720 O O . ARG A 1 86 ? -5.487 -0.175 7.518 1.00 93.69 86 ARG A O 1
ATOM 727 N N . LYS A 1 87 ? -4.012 1.060 6.369 1.00 94.56 87 LYS A N 1
ATOM 728 C CA . LYS A 1 87 ? -4.382 2.328 7.010 1.00 94.56 87 LYS A CA 1
ATOM 729 C C . LYS A 1 87 ? -5.824 2.722 6.678 1.00 94.56 87 LYS A C 1
ATOM 731 O O . LYS A 1 87 ? -6.556 3.040 7.613 1.00 94.56 87 LYS A O 1
ATOM 736 N N . LYS A 1 88 ? -6.235 2.653 5.407 1.00 91.00 88 LYS A N 1
ATOM 737 C CA . LYS A 1 88 ? -7.611 2.959 4.974 1.00 91.00 88 LYS A CA 1
ATOM 738 C C . LYS A 1 88 ? -8.638 2.045 5.652 1.00 91.00 88 LYS A C 1
ATOM 740 O O . LYS A 1 88 ? -9.601 2.535 6.236 1.00 91.00 88 LYS A O 1
ATOM 745 N N . ILE A 1 89 ? -8.392 0.733 5.670 1.00 91.62 89 ILE A N 1
ATOM 746 C CA . ILE A 1 89 ? -9.273 -0.251 6.326 1.00 91.62 89 ILE A CA 1
ATOM 747 C C . ILE A 1 89 ? -9.388 0.037 7.828 1.00 91.62 89 ILE A C 1
ATOM 749 O O . ILE A 1 89 ? -10.485 0.074 8.389 1.00 91.62 89 ILE A O 1
ATOM 753 N N . ASN A 1 90 ? -8.260 0.311 8.487 1.00 94.75 90 ASN A N 1
ATOM 754 C CA . ASN A 1 90 ? -8.247 0.646 9.907 1.00 94.75 90 ASN A CA 1
ATOM 755 C C . ASN A 1 90 ? -8.987 1.956 10.206 1.00 94.75 90 ASN A C 1
ATOM 757 O O . ASN A 1 90 ? -9.629 2.060 11.248 1.00 94.75 90 ASN A O 1
ATOM 761 N N . GLN A 1 91 ? -8.904 2.954 9.325 1.00 94.75 91 GLN A N 1
ATOM 762 C CA . GLN A 1 91 ? -9.647 4.209 9.464 1.00 94.75 91 GLN A CA 1
ATOM 763 C C . GLN A 1 91 ? -11.155 3.976 9.344 1.00 94.75 91 GLN A C 1
ATOM 765 O O . GLN A 1 91 ? -11.884 4.360 10.255 1.00 94.75 91 GLN A O 1
ATOM 770 N N . ALA A 1 92 ? -11.603 3.243 8.322 1.00 93.75 92 ALA A N 1
ATOM 771 C CA . ALA A 1 92 ? -13.014 2.891 8.154 1.00 93.75 92 ALA A CA 1
ATOM 772 C C . ALA A 1 92 ? -13.569 2.105 9.360 1.00 93.75 92 ALA A C 1
ATOM 774 O O . ALA A 1 92 ? -14.660 2.385 9.859 1.00 93.75 92 ALA A O 1
ATOM 775 N N . SER A 1 93 ? -12.789 1.158 9.894 1.00 94.00 93 SER A N 1
ATOM 776 C CA . SER A 1 93 ? -13.152 0.407 11.105 1.00 94.00 93 SER A CA 1
ATOM 777 C C . SER A 1 93 ? -13.239 1.305 12.346 1.00 94.00 93 SER A C 1
ATOM 779 O O . SER A 1 93 ? -14.202 1.231 13.115 1.00 94.00 93 SER A O 1
ATOM 781 N N . LYS A 1 94 ? -12.269 2.210 12.533 1.00 94.88 94 LYS A N 1
ATOM 782 C CA . LYS A 1 94 ? -12.274 3.176 13.642 1.00 94.88 94 LYS A CA 1
ATOM 783 C C . LYS A 1 94 ? -13.475 4.114 13.579 1.00 94.88 94 LYS A C 1
ATOM 785 O O . LYS A 1 94 ? -14.094 4.352 14.612 1.00 94.88 94 LYS A O 1
ATOM 790 N N . GLU A 1 95 ? -13.822 4.610 12.397 1.00 94.94 95 GLU A N 1
ATOM 791 C CA . GLU A 1 95 ? -14.998 5.458 12.200 1.00 94.94 95 GLU A CA 1
ATOM 792 C C . GLU A 1 95 ? -16.282 4.703 12.534 1.00 94.94 95 GLU A C 1
ATOM 794 O O . GLU A 1 95 ? -17.077 5.189 13.336 1.00 94.94 95 GLU A O 1
ATOM 799 N N . ARG A 1 96 ? -16.443 3.471 12.032 1.00 93.75 96 ARG A N 1
ATOM 800 C CA . ARG A 1 96 ? -17.589 2.612 12.365 1.00 93.75 96 ARG A CA 1
ATOM 801 C C . ARG A 1 96 ? -17.728 2.397 13.874 1.00 93.75 96 ARG A C 1
ATOM 803 O O . ARG A 1 96 ? -18.824 2.531 14.417 1.00 93.75 96 ARG A O 1
ATOM 810 N N . ASN A 1 97 ? -16.624 2.104 14.559 1.00 93.50 97 ASN A N 1
ATOM 811 C CA . ASN A 1 97 ? -16.619 1.900 16.008 1.00 93.50 97 ASN A CA 1
ATOM 812 C C . ASN A 1 97 ? -16.933 3.188 16.775 1.00 93.50 97 ASN A C 1
ATOM 814 O O . ASN A 1 97 ? -17.656 3.142 17.770 1.00 93.50 97 ASN A O 1
ATOM 818 N N . ARG A 1 98 ? -16.430 4.339 16.313 1.00 94.38 98 ARG A N 1
ATOM 819 C CA . ARG A 1 98 ? -16.766 5.650 16.882 1.00 94.38 98 ARG A CA 1
ATOM 820 C C . ARG A 1 98 ? -18.266 5.924 16.758 1.00 94.38 98 ARG A C 1
ATOM 822 O O . ARG A 1 98 ? -18.903 6.199 17.769 1.00 94.38 98 ARG A O 1
ATOM 829 N N . PHE A 1 99 ? -18.845 5.736 15.572 1.00 94.31 99 PHE A N 1
ATOM 830 C CA . PHE A 1 99 ? -20.285 5.905 15.349 1.00 94.31 99 PHE A CA 1
ATOM 831 C C . PHE A 1 99 ? -21.138 4.952 16.201 1.00 94.31 99 PHE A C 1
ATOM 833 O O . PHE A 1 99 ? -22.193 5.343 16.699 1.00 94.31 99 PHE A O 1
ATOM 840 N N . ALA A 1 100 ? -20.699 3.704 16.395 1.00 93.50 100 ALA A N 1
ATOM 841 C CA . ALA A 1 100 ? -21.390 2.757 17.269 1.00 93.50 100 ALA A CA 1
ATOM 842 C C . ALA A 1 100 ? -21.376 3.219 18.736 1.00 93.50 100 ALA A C 1
ATOM 844 O O . ALA A 1 100 ? -22.419 3.215 19.388 1.00 93.50 100 ALA A O 1
ATOM 845 N N . ARG A 1 101 ? -20.222 3.679 19.237 1.00 94.69 101 ARG A N 1
ATOM 846 C CA . ARG A 1 101 ? -20.085 4.219 20.601 1.00 94.69 101 ARG A CA 1
ATOM 847 C C . ARG A 1 101 ? -20.941 5.462 20.810 1.00 94.69 101 ARG A C 1
ATOM 849 O O . ARG A 1 101 ? -21.650 5.538 21.804 1.00 94.69 101 ARG A O 1
ATOM 856 N N . GLU A 1 102 ? -20.920 6.402 19.871 1.00 94.38 102 GLU A N 1
ATOM 857 C CA . GLU A 1 102 ? -21.739 7.617 19.940 1.00 94.38 102 GLU A CA 1
ATOM 858 C C . GLU A 1 102 ? -23.235 7.293 19.967 1.00 94.38 102 GLU A C 1
ATOM 860 O O . GLU A 1 102 ? -23.973 7.878 20.757 1.00 94.38 102 GLU A O 1
ATOM 865 N N . ARG A 1 103 ? -23.687 6.321 19.163 1.00 93.19 103 ARG A N 1
ATOM 866 C CA . ARG A 1 103 ? -25.084 5.866 19.177 1.00 93.19 103 ARG A CA 1
ATOM 867 C C . ARG A 1 103 ? -25.465 5.232 20.514 1.00 93.19 103 ARG A C 1
ATOM 869 O O . ARG A 1 103 ? -26.540 5.528 21.024 1.00 93.19 103 ARG A O 1
ATOM 876 N N . LEU A 1 104 ? -24.593 4.402 21.087 1.00 93.00 104 LEU A N 1
ATOM 877 C CA . LEU A 1 104 ? -24.828 3.792 22.398 1.00 93.00 104 LEU A CA 1
ATOM 878 C C . LEU A 1 104 ? -24.893 4.843 23.506 1.00 93.00 104 LEU A C 1
ATOM 880 O O . LEU A 1 104 ? -25.834 4.826 24.288 1.00 93.00 104 LEU A O 1
ATOM 884 N N . ILE A 1 105 ? -23.940 5.780 23.546 1.00 93.06 105 ILE A N 1
ATOM 885 C CA . ILE A 1 105 ? -23.904 6.851 24.552 1.00 93.06 105 ILE A CA 1
ATOM 886 C C . ILE A 1 105 ? -25.142 7.741 24.435 1.00 93.06 105 ILE A C 1
ATOM 888 O O . ILE A 1 105 ? -25.742 8.085 25.449 1.00 93.06 105 ILE A O 1
ATOM 892 N N . ARG A 1 106 ? -25.550 8.094 23.211 1.00 90.38 106 ARG A N 1
ATOM 893 C CA . ARG A 1 106 ? -26.775 8.867 22.981 1.00 90.38 106 ARG A CA 1
ATOM 894 C C . ARG A 1 106 ? -28.016 8.111 23.441 1.00 90.38 106 ARG A C 1
ATOM 896 O O . ARG A 1 106 ? -28.779 8.676 24.208 1.00 90.38 106 ARG A O 1
ATOM 903 N N . GLY A 1 107 ? -28.166 6.842 23.060 1.00 90.44 107 GLY A N 1
ATOM 904 C CA . GLY A 1 107 ? -29.296 6.018 23.496 1.00 90.44 107 GLY A CA 1
ATOM 905 C C . GLY A 1 107 ? -29.335 5.813 25.014 1.00 90.44 107 GLY A C 1
ATOM 906 O O . GLY A 1 107 ? -30.398 5.883 25.617 1.00 90.44 107 GLY A O 1
ATOM 907 N N . TRP A 1 108 ? -28.178 5.636 25.658 1.00 88.56 108 TRP A N 1
ATOM 908 C CA . TRP A 1 108 ? -28.074 5.569 27.119 1.00 88.56 108 TRP A CA 1
ATOM 909 C C . TRP A 1 108 ? -28.447 6.886 27.788 1.00 88.56 108 TRP A C 1
ATOM 911 O O . TRP A 1 108 ? -29.159 6.883 28.788 1.00 88.56 108 TRP A O 1
ATOM 921 N N . LYS A 1 109 ? -27.985 8.014 27.239 1.00 87.31 109 LYS A N 1
ATOM 922 C CA . LYS A 1 109 ? -28.355 9.338 27.736 1.00 87.31 109 LYS A CA 1
ATOM 923 C C . LYS A 1 109 ? -29.861 9.554 27.608 1.00 87.31 109 LYS A C 1
ATOM 925 O O . LYS A 1 109 ? -30.474 9.944 28.588 1.00 87.31 109 LYS A O 1
ATOM 930 N N . GLU A 1 110 ? -30.435 9.251 26.445 1.00 87.19 110 GLU A N 1
ATOM 931 C CA . GLU A 1 110 ? -31.876 9.333 26.183 1.00 87.19 110 GLU A CA 1
ATOM 932 C C . GLU A 1 110 ? -32.673 8.450 27.161 1.00 87.19 110 GLU A C 1
ATOM 934 O O . GLU A 1 110 ? -33.634 8.922 27.764 1.00 87.19 110 GLU A O 1
ATOM 939 N N . TRP A 1 111 ? -32.229 7.210 27.401 1.00 83.06 111 TRP A N 1
ATOM 940 C CA . TRP A 1 111 ? -32.848 6.286 28.359 1.00 83.06 111 TRP A CA 1
ATOM 941 C C . TRP A 1 111 ? -32.776 6.774 29.815 1.00 83.06 111 TRP A C 1
ATOM 943 O O . TRP A 1 111 ? -33.765 6.662 30.541 1.00 83.06 111 TRP A O 1
ATOM 953 N N . LEU A 1 112 ? -31.637 7.341 30.234 1.00 79.19 112 LEU A N 1
ATOM 954 C CA . LEU A 1 112 ? -31.469 7.927 31.570 1.00 79.19 112 LEU A CA 1
ATOM 955 C C . LEU A 1 112 ? -32.317 9.188 31.761 1.00 79.19 112 LEU A C 1
ATOM 957 O O . LEU A 1 112 ? -32.820 9.419 32.854 1.00 79.19 112 LEU A O 1
ATOM 961 N N . THR A 1 113 ? -32.477 9.999 30.714 1.00 80.69 113 THR A N 1
ATOM 962 C CA . THR A 1 113 ? -33.310 11.210 30.757 1.00 80.69 113 THR A CA 1
ATOM 963 C C . THR A 1 113 ? -34.805 10.931 30.648 1.00 80.69 113 THR A C 1
ATOM 965 O O . THR A 1 113 ? -35.595 11.852 30.810 1.00 80.69 113 THR A O 1
ATOM 968 N N . LEU A 1 114 ? -35.220 9.696 30.352 1.00 78.81 114 LEU A N 1
ATOM 969 C CA . LEU A 1 114 ? -36.637 9.353 30.298 1.00 78.81 114 LEU A CA 1
ATOM 970 C C . LEU A 1 114 ? -37.224 9.356 31.719 1.00 78.81 114 LEU A C 1
ATOM 972 O O . LEU A 1 114 ? -36.870 8.516 32.549 1.00 78.81 114 LEU A O 1
ATOM 976 N N . GLU A 1 115 ? -38.173 10.260 31.975 1.00 67.25 115 GLU A N 1
ATOM 977 C CA . GLU A 1 115 ? -38.909 10.370 33.247 1.00 67.25 115 GLU A CA 1
ATOM 978 C C . GLU A 1 115 ? -39.495 9.021 33.71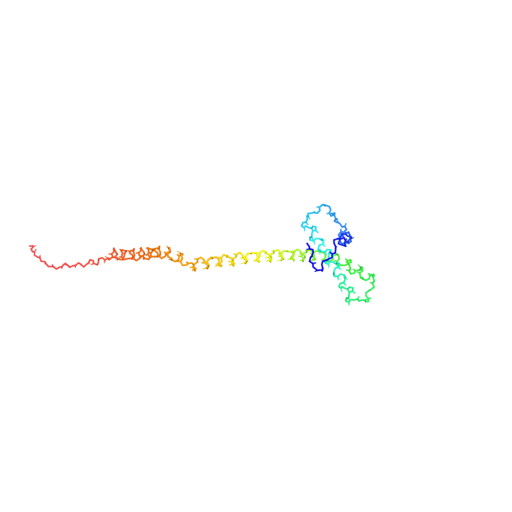3 1.00 67.25 115 GLU A C 1
ATOM 980 O O . GLU A 1 115 ? -39.488 8.695 34.901 1.00 67.25 115 GLU A O 1
ATOM 985 N N . THR A 1 116 ? -39.939 8.185 32.767 1.00 66.12 116 THR A N 1
ATOM 986 C CA . THR A 1 116 ? -40.478 6.840 33.029 1.00 66.12 116 THR A CA 1
ATOM 987 C C . THR A 1 116 ? -39.447 5.897 33.650 1.00 66.12 116 THR A C 1
ATOM 989 O O . THR A 1 116 ? -39.796 5.054 34.475 1.00 66.12 116 THR A O 1
ATOM 992 N N . THR A 1 117 ? -38.170 6.039 33.282 1.00 65.12 117 THR A N 1
ATOM 993 C CA . THR A 1 117 ? -37.065 5.252 33.845 1.00 65.12 117 THR A CA 1
ATOM 994 C C . THR A 1 117 ? -36.769 5.705 35.270 1.00 65.12 117 THR A C 1
ATOM 996 O O . THR A 1 117 ? -36.571 4.875 36.155 1.00 65.12 117 THR A O 1
ATOM 999 N N . HIS A 1 118 ? -36.819 7.016 35.519 1.00 64.25 118 HIS A N 1
ATOM 1000 C CA . HIS A 1 118 ? -36.660 7.590 36.853 1.00 64.25 118 HIS A CA 1
ATOM 1001 C C . HIS A 1 118 ? -37.733 7.073 37.822 1.00 64.25 118 HIS A C 1
ATOM 1003 O O . HIS A 1 118 ? -37.409 6.632 38.925 1.00 64.25 118 HIS A O 1
ATOM 1009 N N . GLN A 1 119 ? -38.995 7.032 37.385 1.00 69.25 119 GLN A N 1
ATOM 1010 C CA . GLN A 1 119 ? -40.117 6.560 38.200 1.00 69.25 119 GLN A CA 1
ATOM 1011 C C . GLN A 1 119 ? -40.034 5.061 38.544 1.00 69.25 119 GLN A C 1
ATOM 1013 O O . GLN A 1 119 ? -40.446 4.661 39.632 1.00 69.25 119 GLN A O 1
ATOM 1018 N N . ALA A 1 120 ? -39.456 4.235 37.665 1.00 71.12 120 ALA A N 1
ATOM 1019 C CA . ALA A 1 120 ? -39.243 2.807 37.918 1.00 71.12 120 ALA A CA 1
ATOM 1020 C C . ALA A 1 120 ? -37.959 2.506 38.719 1.00 71.12 120 ALA A C 1
ATOM 1022 O O . ALA A 1 120 ? -37.915 1.531 39.469 1.00 71.12 120 ALA A O 1
ATOM 1023 N N . PHE A 1 121 ? -36.913 3.329 38.584 1.00 75.69 121 PHE A N 1
ATOM 1024 C CA . PHE A 1 121 ? -35.614 3.106 39.231 1.00 75.69 121 PHE A CA 1
ATOM 1025 C C . PHE A 1 121 ? -35.559 3.628 40.676 1.00 75.69 121 PHE A C 1
ATOM 1027 O O . PHE A 1 121 ? -34.880 3.045 41.521 1.00 75.69 121 PHE A O 1
ATOM 1034 N N . LEU A 1 122 ? -36.323 4.680 40.985 1.00 73.12 122 LEU A N 1
ATOM 1035 C CA . LEU A 1 122 ? -36.478 5.251 42.328 1.00 73.12 122 LEU A CA 1
ATOM 1036 C C . LEU A 1 122 ? -36.787 4.220 43.437 1.00 73.12 122 LEU A C 1
ATOM 1038 O O . LEU A 1 122 ? -36.058 4.204 44.432 1.00 73.12 122 LEU A O 1
ATOM 1042 N N . PRO A 1 123 ? -37.802 3.340 43.311 1.00 75.88 123 PRO A N 1
ATOM 1043 C CA . PRO A 1 123 ? -38.108 2.363 44.358 1.00 75.88 123 PRO A CA 1
ATOM 1044 C C . PRO A 1 123 ? -36.999 1.315 44.536 1.00 75.88 123 PRO A C 1
ATOM 1046 O O . PRO A 1 123 ? -36.693 0.936 45.664 1.00 75.88 123 PRO A O 1
ATOM 1049 N N . PHE A 1 124 ? -36.339 0.887 43.455 1.00 81.12 124 PHE A N 1
ATOM 1050 C CA . PHE A 1 124 ? -35.210 -0.046 43.536 1.00 81.12 124 PHE A CA 1
ATOM 1051 C C . PHE A 1 124 ? -33.994 0.576 44.228 1.00 81.12 124 PHE A C 1
ATOM 1053 O O . PHE A 1 124 ? -33.392 -0.053 45.099 1.00 81.12 124 PHE A O 1
ATOM 1060 N N . ALA A 1 125 ? -33.660 1.824 43.892 1.00 82.00 125 ALA A N 1
ATOM 1061 C CA . ALA A 1 125 ? -32.591 2.560 44.557 1.00 82.00 125 ALA A CA 1
ATOM 1062 C C . ALA A 1 125 ? -32.881 2.747 46.057 1.00 82.00 125 ALA A C 1
ATOM 1064 O O . ALA A 1 125 ? -31.991 2.545 46.883 1.00 82.00 125 ALA A O 1
ATOM 1065 N N . ALA A 1 126 ? -34.134 3.048 46.420 1.00 83.44 126 ALA A N 1
ATOM 1066 C CA . ALA A 1 126 ? -34.555 3.164 47.813 1.00 83.44 126 ALA A CA 1
ATOM 1067 C C . ALA A 1 126 ? -34.382 1.844 48.585 1.00 83.44 126 ALA A C 1
ATOM 1069 O O . ALA A 1 126 ? -33.848 1.858 49.691 1.00 83.44 126 ALA A O 1
ATOM 1070 N N . ILE A 1 127 ? -34.756 0.701 47.998 1.00 87.19 127 ILE A N 1
ATOM 1071 C CA . ILE A 1 127 ? -34.582 -0.620 48.629 1.00 87.19 127 ILE A CA 1
ATOM 1072 C C . ILE A 1 127 ? -33.099 -0.933 48.855 1.00 87.19 127 ILE A C 1
ATOM 1074 O O . ILE A 1 127 ? -32.734 -1.394 49.935 1.00 87.19 127 ILE A O 1
ATOM 1078 N N . ILE A 1 128 ? -32.231 -0.650 47.878 1.00 86.88 128 ILE A N 1
ATOM 1079 C CA . ILE A 1 128 ? -30.784 -0.875 48.012 1.00 86.88 128 ILE A CA 1
ATOM 1080 C C . ILE A 1 128 ? -30.221 -0.033 49.158 1.00 86.88 128 ILE A C 1
ATOM 1082 O O . ILE A 1 128 ? -29.576 -0.577 50.053 1.00 86.88 128 ILE A O 1
ATOM 1086 N N . VAL A 1 129 ? -30.512 1.269 49.186 1.00 87.50 129 VAL A N 1
ATOM 1087 C CA . VAL A 1 129 ? -30.050 2.165 50.258 1.00 87.50 129 VAL A CA 1
ATOM 1088 C C . VAL A 1 129 ? -30.572 1.707 51.620 1.00 87.50 129 VAL A C 1
ATOM 1090 O O . VAL A 1 129 ? -29.793 1.610 52.567 1.00 87.50 129 VAL A O 1
ATOM 1093 N N . MET A 1 130 ? -31.853 1.345 51.712 1.00 84.69 130 MET A N 1
ATOM 1094 C CA . MET A 1 130 ? -32.455 0.833 52.945 1.00 84.69 130 MET A CA 1
ATOM 1095 C C . MET A 1 130 ? -31.819 -0.485 53.394 1.00 84.69 130 MET A C 1
ATOM 1097 O O . MET A 1 130 ? -31.579 -0.662 54.582 1.00 84.69 130 MET A O 1
ATOM 1101 N N . SER A 1 131 ? -31.488 -1.390 52.470 1.00 86.62 131 SER A N 1
ATOM 1102 C CA . SER A 1 131 ? -30.824 -2.660 52.787 1.00 86.62 131 SER A CA 1
ATOM 1103 C C . SER A 1 131 ? -29.379 -2.476 53.255 1.00 86.62 131 SER A C 1
ATOM 1105 O O . SER A 1 131 ? -28.959 -3.137 54.202 1.00 86.62 131 SER A O 1
ATOM 1107 N N . ILE A 1 132 ? -28.637 -1.538 52.655 1.00 87.00 132 ILE A N 1
ATOM 1108 C CA . ILE A 1 132 ? -27.276 -1.196 53.079 1.00 87.00 132 ILE A CA 1
ATOM 1109 C C . ILE A 1 132 ? -27.325 -0.575 54.473 1.00 87.00 132 ILE A C 1
ATOM 1111 O O . ILE A 1 132 ? -26.561 -0.981 55.343 1.00 87.00 132 ILE A O 1
ATOM 1115 N N . PHE A 1 133 ? -28.246 0.364 54.704 1.00 85.56 133 PHE A N 1
ATOM 1116 C CA . PHE A 1 133 ? -28.392 1.053 55.983 1.00 85.56 133 PHE A CA 1
ATOM 1117 C C . PHE A 1 133 ? -28.867 0.116 57.103 1.00 85.56 133 PHE A C 1
ATOM 1119 O O . PHE A 1 133 ? -28.298 0.124 58.192 1.00 85.56 133 PHE A O 1
ATOM 1126 N N . ALA A 1 134 ? -29.859 -0.737 56.829 1.00 82.00 134 ALA A N 1
ATOM 1127 C CA . ALA A 1 134 ? -30.340 -1.747 57.770 1.00 82.00 134 ALA A CA 1
ATOM 1128 C C . ALA A 1 134 ? -29.282 -2.828 58.046 1.00 82.00 134 ALA A C 1
ATOM 1130 O O . ALA A 1 134 ? -29.095 -3.233 59.190 1.00 82.00 134 ALA A O 1
ATOM 1131 N N . GLY A 1 135 ? -28.547 -3.266 57.020 1.00 80.75 135 GLY A N 1
ATOM 1132 C CA . GLY A 1 135 ? -27.440 -4.211 57.175 1.00 80.75 135 GLY A CA 1
ATOM 1133 C C . GLY A 1 135 ? -26.287 -3.633 57.998 1.00 80.75 135 GLY A C 1
ATOM 1134 O O . GLY A 1 135 ? -25.747 -4.316 58.867 1.00 80.75 135 GLY A O 1
ATOM 1135 N N . TRP A 1 136 ? -25.948 -2.358 57.787 1.00 79.38 136 TRP A N 1
ATOM 1136 C CA . TRP A 1 136 ? -24.949 -1.645 58.588 1.00 79.38 136 TRP A CA 1
ATOM 1137 C C . TRP A 1 136 ? -25.387 -1.454 60.046 1.00 79.38 136 TRP A C 1
ATOM 1139 O O . TRP A 1 136 ? -24.592 -1.698 60.953 1.00 79.38 136 TRP A O 1
ATOM 1149 N N . SER A 1 137 ? -26.638 -1.051 60.299 1.00 74.94 137 SER A N 1
ATOM 1150 C CA . SER A 1 137 ? -27.130 -0.790 61.661 1.00 74.94 137 SER A CA 1
ATOM 1151 C C . SER A 1 137 ? -27.267 -2.069 62.500 1.00 74.94 137 SER A C 1
ATOM 1153 O O . SER A 1 137 ? -26.927 -2.082 63.688 1.00 74.94 137 SER A O 1
ATOM 1155 N N . ILE A 1 138 ? -27.684 -3.174 61.880 1.00 74.88 138 ILE A N 1
ATOM 1156 C CA . ILE A 1 138 ? -27.758 -4.493 62.524 1.00 74.88 138 ILE A CA 1
ATOM 1157 C C . ILE A 1 138 ? -26.352 -5.084 62.724 1.00 74.88 138 ILE A C 1
ATOM 1159 O O . ILE A 1 138 ? -26.067 -5.674 63.763 1.00 74.88 138 ILE A O 1
ATOM 1163 N N . GLY A 1 139 ? -25.436 -4.880 61.771 1.00 69.19 139 GLY A N 1
ATOM 1164 C CA . GLY A 1 139 ? -24.050 -5.344 61.883 1.00 69.19 139 GLY A CA 1
ATOM 1165 C C . GLY A 1 139 ? -23.251 -4.647 62.990 1.00 69.19 139 GLY A C 1
ATOM 1166 O O . GLY A 1 139 ? -22.465 -5.295 63.675 1.00 69.19 139 GLY A O 1
ATOM 1167 N N . ILE A 1 140 ? -23.471 -3.346 63.207 1.00 66.44 140 ILE A N 1
ATOM 1168 C CA . ILE A 1 140 ? -22.799 -2.573 64.267 1.00 66.44 140 ILE A CA 1
ATOM 1169 C C . ILE A 1 140 ? -23.358 -2.898 65.660 1.00 66.44 140 ILE A C 1
ATOM 1171 O O . ILE A 1 140 ? -22.591 -2.959 66.620 1.00 66.44 140 ILE A O 1
ATOM 1175 N N . SER A 1 141 ? -24.665 -3.149 65.790 1.00 60.72 141 SER A N 1
ATOM 1176 C CA . SER A 1 141 ? -25.287 -3.465 67.088 1.00 60.72 141 SER A CA 1
ATOM 1177 C C . SER A 1 141 ? -24.936 -4.858 67.628 1.00 60.72 141 SER A C 1
ATOM 1179 O O . SER A 1 141 ? -24.905 -5.028 68.843 1.00 60.72 141 SER A O 1
ATOM 1181 N N . ASN A 1 142 ? -24.599 -5.820 66.761 1.00 59.34 142 ASN A N 1
ATOM 1182 C CA . ASN A 1 142 ? -24.154 -7.162 67.166 1.00 59.34 142 ASN A CA 1
ATOM 1183 C C . ASN A 1 142 ? -22.644 -7.274 67.457 1.00 59.34 142 ASN A C 1
ATOM 1185 O O . ASN A 1 142 ? -22.200 -8.326 67.909 1.00 59.34 142 ASN A O 1
ATOM 1189 N N . ASN A 1 143 ? -21.851 -6.225 67.203 1.00 57.47 143 ASN A N 1
ATOM 1190 C CA . ASN A 1 143 ? -20.391 -6.235 67.390 1.00 57.47 143 ASN A CA 1
ATOM 1191 C C . ASN A 1 143 ? -19.918 -5.404 68.598 1.00 57.47 143 ASN A C 1
ATOM 1193 O O . ASN A 1 143 ? -18.735 -5.074 68.714 1.00 57.47 143 ASN A O 1
ATOM 1197 N N . SER A 1 144 ? -20.823 -5.065 69.520 1.00 55.28 144 SER A N 1
ATOM 1198 C CA . SER A 1 144 ? -20.485 -4.487 70.821 1.00 55.28 144 SER A CA 1
ATOM 1199 C C . SER A 1 144 ? -19.824 -5.551 71.705 1.00 55.28 144 SER A C 1
ATOM 1201 O O . SER A 1 144 ? -20.457 -6.198 72.534 1.00 55.28 144 SER A O 1
ATOM 1203 N N . CYS A 1 145 ? -18.512 -5.727 71.514 1.00 55.78 145 CYS A N 1
ATOM 1204 C CA . CYS A 1 145 ? -17.608 -6.350 72.478 1.00 55.78 145 CYS A CA 1
ATOM 1205 C C . CYS A 1 145 ? -17.934 -5.825 73.882 1.00 55.78 145 CYS A C 1
ATOM 1207 O O . CYS A 1 145 ? -17.657 -4.667 74.195 1.00 55.78 145 CYS A O 1
ATOM 1209 N N . THR A 1 146 ? -18.527 -6.663 74.728 1.00 57.47 146 THR A N 1
ATOM 1210 C CA . THR A 1 146 ? -18.706 -6.379 76.150 1.00 57.47 146 THR A CA 1
ATOM 1211 C C . THR A 1 146 ? -17.327 -6.384 76.815 1.00 57.47 146 THR A C 1
ATOM 1213 O O . THR A 1 146 ? -16.699 -7.448 76.851 1.00 57.47 146 THR A O 1
ATOM 1216 N N . PRO A 1 147 ? -16.811 -5.264 77.357 1.00 53.69 147 PRO A N 1
ATOM 1217 C CA . PRO A 1 147 ? -15.658 -5.346 78.233 1.00 53.69 147 PRO A CA 1
ATOM 1218 C C . PRO A 1 147 ? -16.159 -5.963 79.541 1.00 53.69 147 PRO A C 1
ATOM 1220 O O . PRO A 1 147 ? -16.950 -5.355 80.263 1.00 53.69 147 PRO A O 1
ATOM 1223 N N . TYR A 1 148 ? -15.759 -7.203 79.820 1.00 52.34 148 TYR A N 1
ATOM 1224 C CA . TYR A 1 148 ? -15.975 -7.825 81.122 1.00 52.34 148 TYR A CA 1
ATOM 1225 C C . TYR A 1 148 ? -15.242 -6.991 82.180 1.00 52.34 148 TYR A C 1
ATOM 1227 O O . TYR A 1 148 ? -14.037 -7.133 82.373 1.00 52.34 148 TYR A O 1
ATOM 1235 N N . PHE A 1 149 ? -15.962 -6.102 82.862 1.00 51.59 149 PHE A N 1
ATOM 1236 C CA . PHE A 1 149 ? -15.506 -5.543 84.127 1.00 51.59 149 PHE A CA 1
ATOM 1237 C C . PHE A 1 149 ? -15.674 -6.626 85.197 1.00 51.59 149 PHE A C 1
ATOM 1239 O O . PHE A 1 149 ? -16.792 -6.979 85.566 1.00 51.59 149 PHE A O 1
ATOM 1246 N N . SER A 1 150 ? -14.565 -7.179 85.690 1.00 49.31 150 SER A N 1
ATOM 1247 C CA . SER A 1 150 ? -14.557 -8.016 86.889 1.00 49.31 150 SER A CA 1
ATOM 1248 C C . SER A 1 150 ? -14.684 -7.122 88.126 1.00 49.31 150 SER A C 1
ATOM 1250 O O . SER A 1 150 ? -13.684 -6.732 88.727 1.00 49.31 150 SER A O 1
ATOM 1252 N N . THR A 1 151 ? -15.909 -6.765 88.507 1.00 44.75 151 THR A N 1
ATOM 1253 C CA . THR A 1 151 ? -16.194 -6.219 89.840 1.00 44.75 151 THR A CA 1
ATOM 1254 C C . THR A 1 151 ? -16.288 -7.369 90.834 1.00 44.75 151 THR A C 1
ATOM 1256 O O . THR A 1 151 ? -17.355 -7.939 91.042 1.00 44.75 151 THR A O 1
ATOM 1259 N N . SER A 1 152 ? -15.159 -7.734 91.439 1.00 45.62 152 SER A N 1
ATOM 1260 C CA . SER A 1 152 ? -15.136 -8.513 92.676 1.00 45.62 152 SER A CA 1
ATOM 1261 C C . SER A 1 152 ? -15.060 -7.552 93.863 1.00 45.62 152 SER A C 1
ATOM 126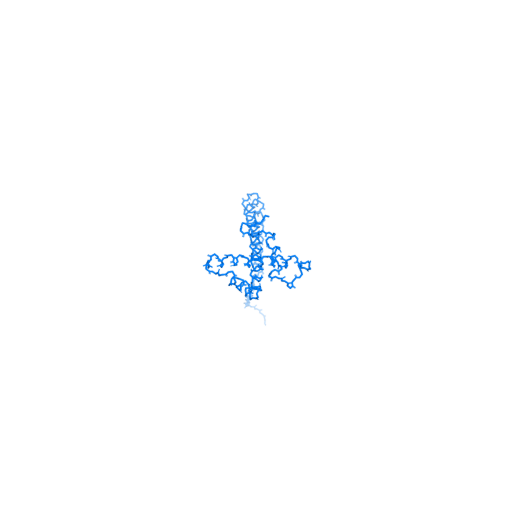3 O O . SER A 1 152 ? -13.973 -7.269 94.366 1.00 45.62 152 SER A O 1
ATOM 1265 N N . GLU A 1 153 ? -16.212 -7.043 94.300 1.00 45.91 153 GLU A N 1
ATOM 1266 C CA . GLU A 1 153 ? -16.361 -6.461 95.635 1.00 45.91 153 GLU A CA 1
ATOM 1267 C C . GLU A 1 153 ? -17.009 -7.489 96.575 1.00 4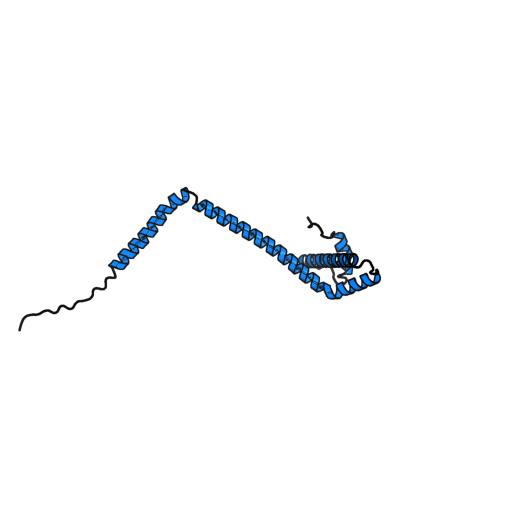5.91 153 GLU A C 1
ATOM 1269 O O . GLU A 1 153 ? -18.136 -7.931 96.380 1.00 45.91 153 GLU A O 1
ATOM 1274 N N . THR A 1 154 ? -16.188 -7.900 97.545 1.00 47.44 154 THR A N 1
ATOM 1275 C CA . THR A 1 154 ? -16.495 -8.085 98.973 1.00 47.44 154 THR A CA 1
ATOM 1276 C C . THR A 1 154 ? -17.687 -8.953 99.408 1.00 47.44 154 THR A C 1
ATOM 1278 O O . THR A 1 154 ? -18.844 -8.553 99.396 1.00 47.44 154 THR A O 1
ATOM 1281 N N . GLY A 1 155 ? -17.341 -10.061 100.080 1.00 44.53 155 GLY A N 1
ATOM 1282 C CA . GLY A 1 155 ? -17.883 -10.319 101.417 1.00 44.53 155 GLY A CA 1
ATOM 1283 C C . GLY A 1 155 ? -18.412 -11.727 101.708 1.00 44.53 155 GLY A C 1
ATOM 1284 O O . GLY A 1 155 ? -19.326 -12.199 101.048 1.00 44.53 155 GLY A O 1
ATOM 1285 N N . ILE A 1 156 ? -17.929 -12.257 102.844 1.00 41.84 156 ILE A N 1
ATOM 1286 C CA . ILE A 1 156 ? -18.672 -13.019 103.870 1.00 41.84 156 ILE A CA 1
ATOM 1287 C C . ILE A 1 156 ? -18.444 -14.555 103.947 1.00 41.84 156 ILE A C 1
ATOM 1289 O O . ILE A 1 156 ? -18.882 -15.316 103.094 1.00 41.84 156 ILE A O 1
ATOM 1293 N N . LEU A 1 157 ? -17.889 -14.942 105.118 1.00 41.03 157 LEU A N 1
ATOM 1294 C CA . LEU A 1 157 ? -17.890 -16.240 105.837 1.00 41.03 157 LEU A CA 1
ATOM 1295 C C . LEU A 1 157 ? -17.002 -17.351 105.235 1.00 41.03 157 LEU A C 1
ATOM 1297 O O . LEU A 1 157 ? -17.120 -17.671 104.065 1.00 41.03 157 LEU A O 1
ATOM 1301 N N . LYS A 1 158 ? -16.113 -18.025 105.974 1.00 35.16 158 LYS A N 1
ATOM 1302 C CA . LYS A 1 158 ? -16.086 -18.403 107.392 1.00 35.16 158 LYS A CA 1
ATOM 1303 C C . LYS A 1 158 ? -14.665 -18.831 107.768 1.00 35.16 158 LYS A C 1
ATOM 1305 O O . LYS A 1 158 ? -13.970 -19.335 106.859 1.00 35.16 158 LYS A O 1
#

Sequence (158 aa):
MREPGQLGEEQINLNRARFYPELDWTFLRDEERVIKDAAVEMFLKTLELISTFHPHLTAGQLLEVERKMAVTKKKSFERWVEKSFRKKINQASKERNRFARERLIRGWKEWLTLETTHQAFLPFAAIIVMSIFAGWSIGISNNSCTPYFSTSETGILK

pLDDT: mean 83.79, std 14.9, range [35.16, 96.19]